Protein AF-A0A8S3H8F1-F1 (afdb_monomer_lite)

InterPro domains:
  IPR013126 Heat shock protein 70 family [PF00012] (2-113)
  IPR013126 Heat shock protein 70 family [PTHR19375] (1-113)
  IPR018181 Heat shock protein 70, conserved site [PS01036] (82-96)
  IPR043129 ATPase, nucleotide binding domain [SSF53067] (2-113)

Sequence (113 aa):
MSQNARAIRRLHTACERAKRTLSALSQTTIEIDSLYEGLDFYATITRARFEELCADLFRSTLEPVEQALRDAKMDKSNINEIVLVGGSTRIPKVKKLLQDFFHGKELNNSVNP

Structure (mmCIF, N/CA/C/O backbone):
data_AF-A0A8S3H8F1-F1
#
_entry.id   AF-A0A8S3H8F1-F1
#
loop_
_atom_site.group_PDB
_atom_site.id
_atom_site.type_symbol
_atom_site.label_atom_id
_atom_site.label_alt_id
_atom_site.label_comp_id
_atom_site.label_asym_id
_atom_site.label_entity_id
_atom_site.label_seq_id
_atom_site.pdbx_PDB_ins_code
_atom_site.Cartn_x
_atom_site.Cartn_y
_atom_site.Cartn_z
_atom_site.occupancy
_atom_site.B_iso_or_equiv
_atom_site.auth_seq_id
_atom_site.auth_comp_id
_atom_site.auth_asym_id
_atom_site.auth_atom_id
_atom_site.pdbx_PDB_model_num
ATOM 1 N N . MET A 1 1 ? -0.882 9.005 -23.224 1.00 45.47 1 MET A N 1
ATOM 2 C CA . MET A 1 1 ? 0.169 8.146 -22.627 1.00 45.47 1 MET A CA 1
ATOM 3 C C . MET A 1 1 ? -0.114 6.671 -22.954 1.00 45.47 1 MET A C 1
ATOM 5 O O . MET A 1 1 ? -0.510 5.927 -22.071 1.00 45.47 1 MET A O 1
ATOM 9 N N . SER A 1 2 ? 0.003 6.245 -24.222 1.00 57.12 2 SER A N 1
ATOM 10 C CA . SER A 1 2 ? -0.566 4.958 -24.684 1.00 57.12 2 SER A CA 1
ATOM 11 C C . SER A 1 2 ? 0.258 4.204 -25.740 1.00 57.12 2 SER A C 1
ATOM 13 O O . SER A 1 2 ? -0.329 3.528 -26.579 1.00 57.12 2 SER A O 1
ATOM 15 N N . GLN A 1 3 ? 1.586 4.327 -25.782 1.00 67.75 3 GLN A N 1
ATOM 16 C CA . GLN A 1 3 ? 2.309 3.861 -26.979 1.00 67.75 3 GLN A CA 1
ATOM 17 C C . GLN A 1 3 ? 2.920 2.451 -26.894 1.00 67.75 3 GLN A C 1
ATOM 19 O O . GLN A 1 3 ? 3.258 1.894 -27.930 1.00 67.75 3 GLN A O 1
ATOM 24 N N . ASN A 1 4 ? 2.983 1.796 -25.724 1.00 87.38 4 ASN A N 1
ATOM 25 C CA . ASN A 1 4 ? 3.440 0.398 -25.659 1.00 87.38 4 ASN A CA 1
ATOM 26 C C . ASN A 1 4 ? 2.837 -0.388 -24.481 1.00 87.38 4 ASN A C 1
ATOM 28 O O . ASN A 1 4 ? 3.318 -0.330 -23.348 1.00 87.38 4 ASN A O 1
ATOM 32 N N . ALA A 1 5 ? 1.791 -1.171 -24.763 1.00 91.62 5 ALA A N 1
ATOM 33 C CA . ALA A 1 5 ? 1.094 -1.987 -23.764 1.00 91.62 5 ALA A CA 1
ATOM 34 C C . ALA A 1 5 ? 2.004 -3.041 -23.103 1.00 91.62 5 ALA A C 1
ATOM 36 O O . ALA A 1 5 ? 1.848 -3.347 -21.918 1.00 91.62 5 ALA A O 1
ATOM 37 N N . ARG A 1 6 ? 2.988 -3.575 -23.841 1.00 91.19 6 ARG A N 1
ATOM 38 C CA . ARG A 1 6 ? 3.950 -4.550 -23.308 1.00 91.19 6 ARG A CA 1
ATOM 39 C C . ARG A 1 6 ? 4.873 -3.899 -22.281 1.00 91.19 6 ARG A C 1
ATOM 41 O O . ARG A 1 6 ? 5.062 -4.475 -21.211 1.00 91.19 6 ARG A O 1
ATOM 48 N N . ALA A 1 7 ? 5.405 -2.715 -22.582 1.00 93.62 7 ALA A N 1
ATOM 49 C CA . ALA A 1 7 ? 6.250 -1.956 -21.660 1.00 93.62 7 ALA A CA 1
ATOM 50 C C . ALA A 1 7 ? 5.494 -1.636 -20.360 1.00 93.62 7 ALA A C 1
ATOM 52 O O . ALA A 1 7 ? 5.965 -1.957 -19.270 1.00 93.62 7 ALA A O 1
ATOM 53 N N . ILE A 1 8 ? 4.263 -1.127 -20.477 1.00 94.38 8 ILE A N 1
ATOM 54 C CA . ILE A 1 8 ? 3.398 -0.812 -19.330 1.00 94.38 8 ILE A CA 1
ATOM 55 C C . ILE A 1 8 ? 3.142 -2.055 -18.463 1.00 94.38 8 ILE A C 1
ATOM 57 O O . ILE A 1 8 ? 3.318 -2.006 -17.247 1.00 94.38 8 ILE A O 1
ATOM 61 N N . ARG A 1 9 ? 2.799 -3.204 -19.063 1.00 94.56 9 ARG A N 1
ATOM 62 C CA . ARG A 1 9 ? 2.571 -4.455 -18.315 1.00 94.56 9 ARG A CA 1
ATOM 63 C C . ARG A 1 9 ? 3.814 -4.921 -17.551 1.00 94.56 9 ARG A C 1
ATOM 65 O O . ARG A 1 9 ? 3.698 -5.378 -16.410 1.00 94.56 9 ARG A O 1
ATOM 72 N N . ARG A 1 10 ? 4.996 -4.832 -18.171 1.00 95.50 10 ARG A N 1
ATOM 73 C CA . ARG A 1 10 ? 6.267 -5.197 -17.522 1.00 95.50 10 ARG A CA 1
ATOM 74 C C . ARG A 1 10 ? 6.552 -4.280 -16.338 1.00 95.50 10 ARG A C 1
ATOM 76 O O . ARG A 1 10 ? 6.845 -4.784 -15.256 1.00 95.50 10 ARG A O 1
ATOM 83 N N . LEU A 1 11 ? 6.367 -2.973 -16.521 1.00 95.94 11 LEU A N 1
ATOM 84 C CA . LEU A 1 11 ? 6.512 -1.993 -15.451 1.00 95.94 11 LEU A CA 1
ATOM 85 C C . LEU A 1 11 ? 5.538 -2.261 -14.299 1.00 95.94 11 LEU A C 1
ATOM 87 O O . LEU A 1 11 ? 5.972 -2.336 -13.156 1.00 95.94 11 LEU A O 1
ATOM 91 N N . HIS A 1 12 ? 4.254 -2.511 -14.575 1.00 95.56 12 HIS A N 1
ATOM 92 C CA . HIS A 1 12 ? 3.279 -2.863 -13.534 1.00 95.56 12 HIS A CA 1
ATOM 93 C C . HIS A 1 12 ? 3.685 -4.102 -12.739 1.00 95.56 12 HIS A C 1
ATOM 95 O O . HIS A 1 12 ? 3.600 -4.094 -11.513 1.00 95.56 12 HIS A O 1
ATOM 101 N N . THR A 1 13 ? 4.164 -5.146 -13.418 1.00 96.50 13 THR A N 1
ATOM 102 C CA . THR A 1 13 ? 4.615 -6.379 -12.754 1.00 96.50 13 THR A CA 1
ATOM 103 C C . THR A 1 13 ? 5.798 -6.102 -11.823 1.00 96.50 13 THR A C 1
ATOM 105 O O . THR A 1 13 ? 5.843 -6.605 -10.699 1.00 96.50 13 THR A O 1
ATOM 108 N N . ALA A 1 14 ? 6.750 -5.279 -12.267 1.00 97.06 14 ALA A N 1
ATOM 109 C CA . ALA A 1 14 ? 7.905 -4.903 -11.461 1.00 97.06 14 ALA A CA 1
ATOM 110 C C . ALA A 1 14 ? 7.508 -4.005 -10.274 1.00 97.06 14 ALA A C 1
ATOM 112 O O . ALA A 1 14 ? 7.928 -4.259 -9.145 1.00 97.06 14 ALA A O 1
ATOM 113 N N . CYS A 1 15 ? 6.618 -3.032 -10.491 1.00 96.81 15 CYS A N 1
ATOM 114 C CA . CYS A 1 15 ? 6.051 -2.190 -9.438 1.00 96.81 15 CYS A CA 1
ATOM 115 C C . CYS A 1 15 ? 5.263 -3.003 -8.402 1.00 96.81 15 CYS A C 1
ATOM 117 O O . CYS A 1 15 ? 5.344 -2.718 -7.209 1.00 96.81 15 CYS A O 1
ATOM 119 N N . GLU A 1 16 ? 4.524 -4.038 -8.812 1.00 96.44 16 GLU A N 1
ATOM 120 C CA . GLU A 1 16 ? 3.815 -4.908 -7.872 1.00 96.44 16 GLU A CA 1
ATOM 121 C C . GLU A 1 16 ? 4.791 -5.668 -6.966 1.00 96.44 16 GLU A C 1
ATOM 123 O O . GLU A 1 16 ? 4.583 -5.733 -5.750 1.00 96.44 16 GLU A O 1
ATOM 128 N N . ARG A 1 17 ? 5.878 -6.203 -7.534 1.00 96.12 17 ARG A N 1
ATOM 129 C CA . ARG A 1 17 ? 6.951 -6.841 -6.757 1.00 96.12 17 ARG A CA 1
ATOM 130 C C . ARG A 1 17 ? 7.590 -5.844 -5.796 1.00 96.12 17 ARG A C 1
ATOM 132 O O . ARG A 1 17 ? 7.680 -6.138 -4.607 1.00 96.12 17 ARG A O 1
ATOM 139 N N . ALA A 1 18 ? 7.931 -4.649 -6.278 1.00 97.25 18 ALA A N 1
ATOM 140 C CA . ALA A 1 18 ? 8.484 -3.581 -5.453 1.00 97.25 18 ALA A CA 1
ATOM 141 C C . ALA A 1 18 ? 7.552 -3.216 -4.287 1.00 97.25 18 ALA A C 1
ATOM 143 O O . ALA A 1 18 ? 7.996 -3.172 -3.145 1.00 97.25 18 ALA A O 1
ATOM 144 N N . LYS A 1 19 ? 6.245 -3.058 -4.531 1.00 96.38 19 LYS A N 1
ATOM 145 C CA . LYS A 1 19 ? 5.234 -2.803 -3.489 1.00 96.38 19 LYS A CA 1
ATOM 146 C C . LYS A 1 19 ? 5.231 -3.888 -2.406 1.00 96.38 19 LYS A C 1
ATOM 148 O O . LYS A 1 19 ? 5.183 -3.578 -1.213 1.00 96.38 19 LYS A O 1
ATOM 153 N N . ARG A 1 20 ? 5.274 -5.165 -2.806 1.00 96.06 20 ARG A N 1
ATOM 154 C CA . ARG A 1 20 ? 5.343 -6.296 -1.863 1.00 96.06 20 ARG A CA 1
ATOM 155 C C . ARG A 1 20 ? 6.623 -6.216 -1.026 1.00 96.06 20 ARG A C 1
ATOM 157 O O . ARG A 1 20 ? 6.541 -6.297 0.196 1.00 96.06 20 ARG A O 1
ATOM 164 N N . THR A 1 21 ? 7.769 -5.951 -1.653 1.00 96.69 21 THR A N 1
ATOM 165 C CA . THR A 1 21 ? 9.051 -5.758 -0.958 1.00 96.69 21 THR A CA 1
ATOM 166 C C . THR A 1 21 ? 9.003 -4.583 0.016 1.00 96.69 21 THR A C 1
ATOM 168 O O . THR A 1 21 ? 9.424 -4.728 1.160 1.00 96.69 21 THR A O 1
ATOM 171 N N . LEU A 1 22 ? 8.425 -3.446 -0.381 1.00 97.12 22 LEU A N 1
ATOM 172 C CA . LEU A 1 22 ? 8.292 -2.253 0.461 1.00 97.12 22 LEU A CA 1
ATOM 173 C C . LEU A 1 22 ? 7.386 -2.464 1.680 1.00 97.12 22 LEU A C 1
ATOM 175 O O . LEU A 1 22 ? 7.489 -1.716 2.651 1.00 97.12 22 LEU A O 1
ATOM 179 N N . SER A 1 23 ? 6.534 -3.494 1.673 1.00 94.44 23 SER A N 1
ATOM 180 C CA . SER A 1 23 ? 5.760 -3.870 2.863 1.00 94.44 23 SER A CA 1
ATOM 181 C C . SER A 1 23 ? 6.654 -4.450 3.971 1.00 94.44 23 SER A C 1
ATOM 183 O O . SER A 1 23 ? 6.306 -4.344 5.142 1.00 94.44 23 SER A O 1
ATOM 185 N N . ALA A 1 24 ? 7.827 -4.996 3.620 1.00 94.06 24 ALA A N 1
ATOM 186 C CA . ALA A 1 24 ? 8.821 -5.521 4.561 1.00 94.06 24 ALA A CA 1
ATOM 187 C C . ALA A 1 24 ? 10.040 -4.593 4.721 1.00 94.06 24 ALA A C 1
ATOM 189 O O . ALA A 1 24 ? 10.461 -4.309 5.840 1.00 94.06 24 ALA A O 1
ATOM 190 N N . LEU A 1 25 ? 10.563 -4.041 3.622 1.00 96.50 25 LEU A N 1
ATOM 191 C CA . LEU A 1 25 ? 11.785 -3.226 3.578 1.00 96.50 25 LEU A CA 1
ATOM 192 C C . LEU A 1 25 ? 11.490 -1.733 3.382 1.00 96.50 25 LEU A C 1
ATOM 194 O O . LEU A 1 25 ? 10.420 -1.354 2.910 1.00 96.50 25 LEU A O 1
ATOM 198 N N . SER A 1 26 ? 12.431 -0.869 3.760 1.00 96.56 26 SER A N 1
ATOM 199 C CA . SER A 1 26 ? 12.297 0.591 3.638 1.00 96.56 26 SER A CA 1
ATOM 200 C C . SER A 1 26 ? 12.587 1.124 2.231 1.00 96.56 26 SER A C 1
ATOM 202 O O . SER A 1 26 ? 12.201 2.250 1.919 1.00 96.56 26 SER A O 1
ATOM 204 N N . GLN A 1 27 ? 13.244 0.336 1.380 1.00 97.44 27 GLN A N 1
ATOM 205 C CA . GLN A 1 27 ? 13.595 0.690 0.006 1.00 97.44 27 GLN A CA 1
ATOM 206 C C . GLN A 1 27 ? 13.725 -0.555 -0.872 1.00 97.44 27 GLN A C 1
ATOM 208 O O . GLN A 1 27 ? 13.937 -1.661 -0.370 1.00 97.44 27 GLN A O 1
ATOM 213 N N . THR A 1 28 ? 13.605 -0.374 -2.183 1.00 98.00 28 THR A N 1
ATOM 214 C CA . THR A 1 28 ? 13.854 -1.413 -3.185 1.00 98.00 28 THR A CA 1
ATOM 215 C C . THR A 1 28 ? 14.195 -0.777 -4.531 1.00 98.00 28 THR A C 1
ATOM 217 O O . THR A 1 28 ? 13.901 0.398 -4.764 1.00 98.00 28 THR A O 1
ATOM 220 N N . THR A 1 29 ? 14.796 -1.562 -5.414 1.00 97.62 29 THR A N 1
ATOM 221 C CA . THR A 1 29 ? 15.177 -1.145 -6.761 1.00 97.62 29 THR A CA 1
ATOM 222 C C . THR A 1 29 ? 14.324 -1.886 -7.781 1.00 97.62 29 THR A C 1
ATOM 224 O O . THR A 1 29 ? 14.099 -3.090 -7.665 1.00 97.62 29 THR A O 1
ATOM 227 N N . ILE A 1 30 ? 13.829 -1.150 -8.768 1.00 97.19 30 ILE A N 1
ATOM 228 C CA . ILE A 1 30 ? 13.100 -1.650 -9.926 1.00 97.19 30 ILE A CA 1
ATOM 229 C C . ILE A 1 30 ? 14.070 -1.655 -11.099 1.00 97.19 30 ILE A C 1
ATOM 231 O O . ILE A 1 30 ? 14.546 -0.599 -11.507 1.00 97.19 30 ILE A O 1
ATOM 235 N N . GLU A 1 31 ? 14.317 -2.839 -11.641 1.00 95.75 31 GLU A N 1
ATOM 236 C CA . GLU A 1 31 ? 15.185 -3.061 -12.792 1.00 95.75 31 GLU A CA 1
ATOM 237 C C . GLU A 1 31 ? 14.419 -3.852 -13.857 1.00 95.75 31 GLU A C 1
ATOM 239 O O . GLU A 1 31 ? 13.759 -4.852 -13.548 1.00 95.75 31 GLU A O 1
ATOM 244 N N . ILE A 1 32 ? 14.422 -3.355 -15.095 1.00 95.62 32 ILE A N 1
ATOM 245 C CA . ILE A 1 32 ? 13.735 -3.976 -16.229 1.00 95.62 32 ILE A CA 1
ATOM 246 C C . ILE A 1 32 ? 14.555 -3.784 -17.507 1.00 95.62 32 ILE A C 1
ATOM 248 O O . ILE A 1 32 ? 14.562 -2.694 -18.080 1.00 95.62 32 ILE A O 1
ATOM 252 N N . ASP A 1 33 ? 15.138 -4.868 -18.011 1.00 94.25 33 ASP A N 1
ATOM 253 C CA . ASP A 1 33 ? 15.916 -4.850 -19.255 1.00 94.25 33 ASP A CA 1
ATOM 254 C C . ASP A 1 33 ? 15.044 -4.518 -20.471 1.00 94.25 33 ASP A C 1
ATOM 256 O O . ASP A 1 33 ? 13.947 -5.072 -20.633 1.00 94.25 33 ASP A O 1
ATOM 260 N N . SER A 1 34 ? 15.523 -3.661 -21.368 1.00 93.25 34 SER A N 1
ATOM 261 C CA . SER A 1 34 ? 14.876 -3.303 -22.634 1.00 93.25 34 SER A CA 1
ATOM 262 C C . SER A 1 34 ? 13.382 -3.001 -22.456 1.00 93.25 34 SER A C 1
ATOM 264 O O . SER A 1 34 ? 12.521 -3.610 -23.105 1.00 93.25 34 SER A O 1
ATOM 266 N N . LEU A 1 35 ? 13.040 -2.130 -21.503 1.00 93.06 35 LEU A N 1
ATOM 267 C CA . LEU A 1 35 ? 11.659 -1.776 -21.182 1.00 93.06 35 LEU A CA 1
ATOM 268 C C . LEU A 1 35 ? 10.955 -1.147 -22.392 1.00 93.06 35 LEU A C 1
ATOM 270 O O . LEU A 1 35 ? 9.818 -1.522 -22.693 1.00 93.06 35 LEU A O 1
ATOM 274 N N . TYR A 1 36 ? 11.625 -0.222 -23.082 1.00 92.12 36 TYR A N 1
ATOM 275 C CA . TYR A 1 36 ? 11.089 0.500 -24.236 1.00 92.12 36 TYR A CA 1
ATOM 276 C C . TYR A 1 36 ? 12.214 0.837 -25.226 1.00 92.12 36 TYR A C 1
ATOM 278 O O . TYR A 1 36 ? 13.253 1.328 -24.810 1.00 92.12 36 TYR A O 1
ATOM 286 N N . GLU A 1 37 ? 12.027 0.535 -26.518 1.00 90.56 37 GLU A N 1
ATOM 287 C CA . GLU A 1 37 ? 13.013 0.798 -27.593 1.00 90.56 37 GLU A CA 1
ATOM 288 C C . GLU A 1 37 ? 14.441 0.280 -27.307 1.00 90.56 37 GLU A C 1
ATOM 290 O O . GLU A 1 37 ? 15.431 0.863 -27.732 1.00 90.56 37 GLU A O 1
ATOM 295 N N . GLY A 1 38 ? 14.555 -0.841 -26.584 1.00 89.69 38 GLY A N 1
ATOM 296 C CA . GLY A 1 38 ? 15.850 -1.427 -26.213 1.00 89.69 38 GLY A CA 1
ATOM 297 C C . GLY A 1 38 ? 16.550 -0.735 -25.039 1.00 89.69 38 GLY A C 1
ATOM 298 O O 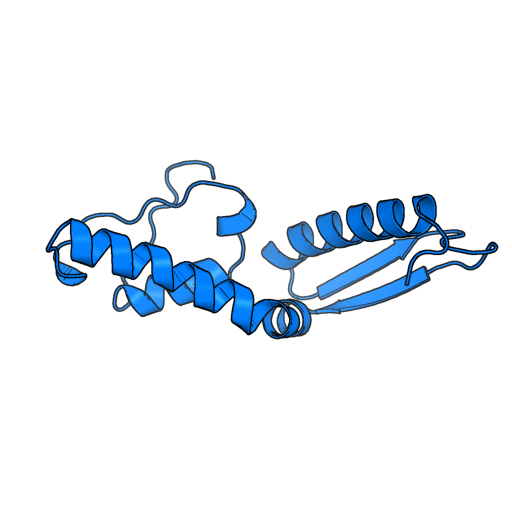. GLY A 1 38 ? 17.635 -1.159 -24.662 1.00 89.69 38 GLY A O 1
ATOM 299 N N . LEU A 1 39 ? 15.933 0.284 -24.434 1.00 92.50 39 LEU A N 1
ATOM 300 C CA . LEU A 1 39 ? 16.455 0.966 -23.253 1.00 92.50 39 LEU A CA 1
ATOM 301 C C . LEU A 1 39 ? 16.065 0.228 -21.974 1.00 92.50 39 LEU A C 1
ATOM 303 O O . LEU A 1 39 ? 14.887 -0.074 -21.749 1.00 92.50 39 LEU A O 1
ATOM 307 N N . ASP A 1 40 ? 17.053 -0.017 -21.123 1.00 95.00 40 ASP A N 1
ATOM 308 C CA . ASP A 1 40 ? 16.851 -0.565 -19.787 1.00 95.00 40 ASP A CA 1
ATOM 309 C C . ASP A 1 40 ? 16.238 0.489 -18.859 1.00 95.00 40 ASP A C 1
ATOM 311 O O . ASP A 1 40 ? 16.443 1.697 -19.010 1.00 95.00 40 ASP A O 1
ATOM 315 N N . PHE A 1 41 ? 15.465 0.029 -17.881 1.00 95.94 41 PHE A N 1
ATOM 316 C CA . PHE A 1 41 ? 14.895 0.878 -16.846 1.00 95.94 41 PHE A CA 1
ATOM 317 C C . PHE A 1 41 ? 15.460 0.500 -15.485 1.00 95.94 41 PHE A C 1
ATOM 319 O O . PHE A 1 41 ? 15.351 -0.650 -15.068 1.00 95.94 41 PHE A O 1
ATOM 326 N N . TYR A 1 42 ? 15.987 1.495 -14.777 1.00 96.50 42 TYR A N 1
ATOM 327 C CA . TYR A 1 42 ? 16.505 1.354 -13.425 1.00 96.50 42 TYR A CA 1
ATOM 328 C C . TYR A 1 42 ? 15.996 2.504 -12.554 1.00 96.50 42 TYR A C 1
ATOM 330 O O . TYR A 1 42 ? 16.193 3.675 -12.883 1.00 96.50 42 TYR A O 1
ATOM 338 N N . ALA A 1 43 ? 15.343 2.187 -11.438 1.00 96.38 43 ALA A N 1
ATOM 339 C CA . ALA A 1 43 ? 14.867 3.187 -10.489 1.00 96.38 43 ALA A CA 1
ATOM 340 C C . ALA A 1 43 ? 14.831 2.646 -9.059 1.00 96.38 43 ALA A C 1
ATOM 342 O O . ALA A 1 43 ? 14.312 1.563 -8.804 1.00 96.38 43 ALA A O 1
ATOM 343 N N . THR A 1 44 ? 15.295 3.443 -8.101 1.00 97.50 44 THR A N 1
ATOM 344 C CA . THR A 1 44 ? 15.152 3.140 -6.673 1.00 97.50 44 THR A CA 1
ATOM 345 C C . THR A 1 44 ? 13.921 3.841 -6.114 1.00 97.50 44 THR A C 1
ATOM 347 O O . THR A 1 44 ? 13.714 5.031 -6.352 1.00 97.50 44 THR A O 1
ATOM 350 N N . ILE A 1 45 ? 13.113 3.123 -5.335 1.00 97.81 45 ILE A N 1
ATOM 351 C CA . ILE A 1 45 ? 11.943 3.672 -4.646 1.00 97.81 45 ILE A CA 1
ATOM 352 C C . ILE A 1 45 ? 11.989 3.336 -3.155 1.00 97.81 45 ILE A C 1
ATOM 354 O O . ILE A 1 45 ? 12.297 2.216 -2.745 1.00 97.81 45 ILE A O 1
ATOM 358 N N . THR A 1 46 ? 11.668 4.328 -2.329 1.00 98.19 46 THR A N 1
ATOM 359 C CA . THR A 1 46 ? 11.571 4.175 -0.876 1.00 98.19 46 THR A CA 1
ATOM 360 C C . THR A 1 46 ? 10.124 3.954 -0.449 1.00 98.19 46 THR A C 1
ATOM 362 O O . THR A 1 46 ? 9.183 4.383 -1.122 1.00 98.19 46 THR A O 1
ATOM 365 N N . ARG A 1 47 ? 9.931 3.326 0.714 1.00 97.50 47 ARG A N 1
ATOM 366 C CA . ARG A 1 47 ? 8.611 3.161 1.335 1.00 97.50 47 ARG A CA 1
ATOM 367 C C . ARG A 1 47 ? 7.951 4.516 1.562 1.00 97.50 47 ARG A C 1
ATOM 369 O O . ARG A 1 47 ? 6.782 4.663 1.246 1.00 97.50 47 ARG A O 1
ATOM 376 N N . ALA A 1 48 ? 8.708 5.506 2.038 1.00 97.06 48 ALA A N 1
ATOM 377 C CA . ALA A 1 48 ? 8.201 6.859 2.251 1.00 97.06 48 ALA A CA 1
ATOM 378 C C . ALA A 1 48 ? 7.643 7.467 0.955 1.00 97.06 48 ALA A C 1
ATOM 380 O O . ALA A 1 48 ? 6.535 7.995 0.959 1.00 97.06 48 ALA A O 1
ATOM 381 N N . ARG A 1 49 ? 8.360 7.320 -0.170 1.00 97.44 49 ARG A N 1
ATOM 382 C CA . ARG A 1 49 ? 7.883 7.813 -1.466 1.00 97.44 49 ARG A CA 1
ATOM 383 C C . ARG A 1 49 ? 6.648 7.059 -1.953 1.00 97.44 49 ARG A C 1
ATOM 385 O O . ARG A 1 49 ? 5.727 7.678 -2.468 1.00 97.44 49 ARG A O 1
ATOM 392 N N . PHE A 1 50 ? 6.605 5.739 -1.782 1.00 97.31 50 PHE A N 1
ATOM 393 C CA . PHE A 1 50 ? 5.408 4.948 -2.084 1.00 97.31 50 PHE A CA 1
ATOM 394 C C . PHE A 1 50 ? 4.200 5.394 -1.246 1.00 97.31 50 PHE A C 1
ATOM 396 O O . PHE A 1 50 ? 3.110 5.570 -1.781 1.00 97.31 50 PHE A O 1
ATOM 403 N N . GLU A 1 51 ? 4.397 5.615 0.054 1.00 96.38 51 GLU A N 1
ATOM 404 C CA . GLU A 1 51 ? 3.336 6.068 0.953 1.00 96.38 51 GLU A CA 1
ATOM 405 C C . GLU A 1 51 ? 2.839 7.474 0.624 1.00 96.38 51 GLU A C 1
ATOM 407 O O . GLU A 1 51 ? 1.645 7.732 0.744 1.00 96.38 51 GLU A O 1
ATOM 412 N N . GLU A 1 52 ? 3.727 8.362 0.184 1.00 96.69 52 GLU A N 1
ATOM 413 C CA . GLU A 1 52 ? 3.377 9.697 -0.299 1.00 96.69 52 GLU A CA 1
ATOM 414 C C . GLU A 1 52 ? 2.544 9.632 -1.587 1.00 96.69 52 GLU A C 1
ATOM 416 O O . GLU A 1 52 ? 1.492 10.262 -1.668 1.00 96.69 52 GLU A O 1
ATOM 421 N N . LEU A 1 53 ? 2.970 8.823 -2.566 1.00 96.88 53 LEU A N 1
ATOM 422 C CA . LEU A 1 53 ? 2.281 8.653 -3.854 1.00 96.88 53 LEU A CA 1
ATOM 423 C C . LEU A 1 53 ? 0.872 8.058 -3.723 1.00 96.88 53 LEU A C 1
ATOM 425 O O . LEU A 1 53 ? 0.066 8.216 -4.634 1.00 96.88 53 LEU A O 1
ATOM 429 N N . CYS A 1 54 ? 0.594 7.343 -2.634 1.00 96.44 54 CYS A N 1
ATOM 430 C CA . CYS A 1 54 ? -0.696 6.701 -2.374 1.00 96.44 54 CYS A CA 1
ATOM 431 C C . CYS A 1 54 ? -1.407 7.277 -1.140 1.00 96.44 54 CYS A C 1
ATOM 433 O O . CYS A 1 54 ? -2.310 6.637 -0.600 1.00 96.44 54 CYS A O 1
ATOM 435 N N . ALA A 1 55 ? -0.988 8.445 -0.643 1.00 95.31 55 ALA A N 1
ATOM 436 C CA . ALA A 1 55 ? -1.469 8.982 0.628 1.00 95.31 55 ALA A CA 1
ATOM 437 C C . ALA A 1 55 ? -2.984 9.245 0.632 1.00 95.31 55 ALA A C 1
ATOM 439 O O . ALA A 1 55 ? -3.653 8.978 1.632 1.00 95.31 55 ALA A O 1
ATOM 440 N N . ASP A 1 56 ? -3.517 9.752 -0.475 1.00 95.81 56 ASP A N 1
ATOM 441 C CA . ASP A 1 56 ? -4.943 9.969 -0.718 1.00 95.81 56 ASP A CA 1
ATOM 442 C C . ASP A 1 56 ? -5.709 8.641 -0.773 1.00 95.81 56 ASP A C 1
ATOM 444 O O . ASP A 1 56 ? -6.687 8.468 -0.044 1.00 95.81 56 ASP A O 1
ATOM 448 N N . LEU A 1 57 ? -5.205 7.667 -1.538 1.00 95.56 57 LEU A N 1
ATOM 449 C CA . LEU A 1 57 ? -5.809 6.339 -1.668 1.00 95.56 57 LEU A CA 1
ATOM 450 C C . LEU A 1 57 ? -5.833 5.579 -0.343 1.00 95.56 57 LEU A C 1
ATOM 452 O O . LEU A 1 57 ? -6.776 4.849 -0.065 1.00 95.56 57 LEU A O 1
ATOM 456 N N . PHE A 1 58 ? -4.806 5.726 0.495 1.00 95.25 58 PHE A N 1
ATOM 457 C CA . PHE A 1 58 ? -4.802 5.098 1.814 1.00 95.25 58 PHE A CA 1
ATOM 458 C C . PHE A 1 58 ? -5.793 5.759 2.766 1.00 95.25 58 PHE A C 1
ATOM 460 O O . PHE A 1 58 ? -6.437 5.056 3.541 1.00 95.25 58 PHE A O 1
ATOM 467 N N . ARG A 1 59 ? -5.952 7.084 2.709 1.00 93.94 59 ARG A N 1
ATOM 468 C CA . ARG A 1 59 ? -6.937 7.795 3.538 1.00 93.94 59 ARG A CA 1
ATOM 469 C C . ARG A 1 59 ? -8.371 7.467 3.138 1.00 93.94 59 ARG A C 1
ATOM 471 O O . ARG A 1 59 ? -9.182 7.246 4.031 1.00 93.94 59 ARG A O 1
ATOM 478 N N . SER A 1 60 ? -8.663 7.356 1.841 1.00 94.94 60 SER A N 1
ATOM 479 C CA . SER A 1 60 ? -10.013 7.019 1.371 1.00 94.94 60 SER A CA 1
ATOM 480 C C . SER A 1 60 ? -10.469 5.630 1.830 1.00 94.94 60 SER A C 1
ATO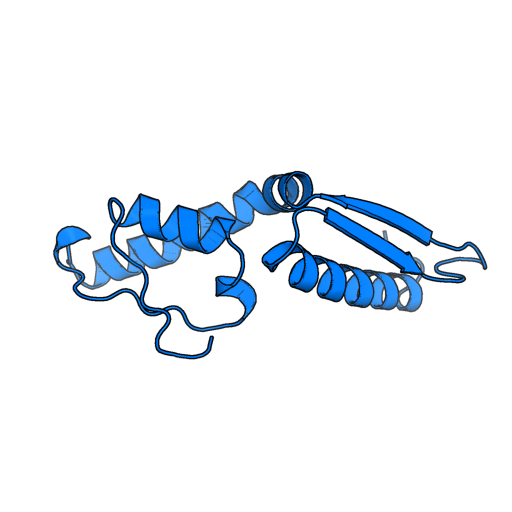M 482 O O . SER A 1 60 ? -11.666 5.388 1.945 1.00 94.94 60 SER A O 1
ATOM 484 N N . THR A 1 61 ? -9.547 4.727 2.205 1.00 93.75 61 THR A N 1
ATOM 485 C CA . THR A 1 61 ? -9.922 3.428 2.800 1.00 93.75 61 THR A CA 1
ATOM 486 C C . THR A 1 61 ? -10.646 3.537 4.144 1.00 93.75 61 THR A C 1
ATOM 488 O O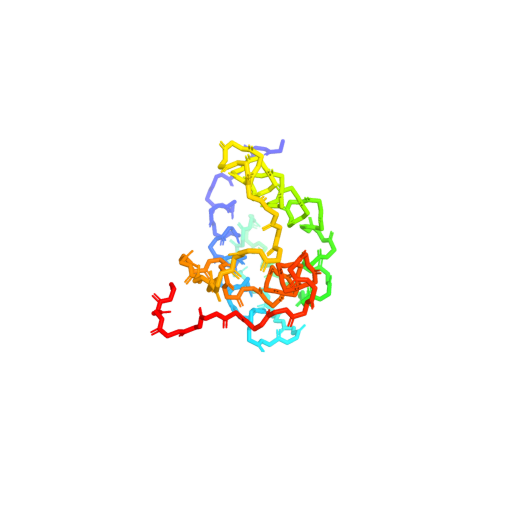 . THR A 1 61 ? -11.305 2.578 4.542 1.00 93.75 61 THR A O 1
ATOM 491 N N . LEU A 1 62 ? -10.564 4.678 4.839 1.00 95.00 62 LEU A N 1
ATOM 492 C CA . LEU A 1 62 ? -11.286 4.901 6.094 1.00 95.00 62 LEU A CA 1
ATOM 493 C C . LEU A 1 62 ? -12.753 5.293 5.869 1.00 95.00 62 LEU A C 1
ATOM 495 O O . LEU A 1 62 ? -13.579 5.045 6.746 1.00 95.00 62 LEU A O 1
ATOM 499 N N . GLU A 1 63 ? -13.109 5.839 4.703 1.00 95.56 63 GLU A N 1
ATOM 500 C CA . GLU A 1 63 ? -14.483 6.281 4.424 1.00 95.56 63 GLU A CA 1
ATOM 501 C C . GLU A 1 63 ? -15.489 5.113 4.466 1.00 95.56 63 GLU A C 1
ATOM 503 O O . GLU A 1 63 ? -16.511 5.242 5.149 1.00 95.56 63 GLU A O 1
ATOM 508 N N . PRO A 1 64 ? -15.218 3.937 3.852 1.00 95.62 64 PRO A N 1
ATOM 509 C CA . PRO A 1 64 ? -16.091 2.772 3.995 1.00 95.62 64 PRO A CA 1
ATOM 510 C C . PRO A 1 64 ? -16.169 2.242 5.431 1.00 95.62 64 PRO A C 1
ATOM 512 O O . PRO A 1 64 ? -17.213 1.735 5.831 1.00 95.62 64 PRO A O 1
ATOM 515 N N . VAL A 1 65 ? -15.091 2.361 6.216 1.00 95.00 65 VAL A N 1
ATOM 516 C CA . VAL A 1 65 ? -15.072 1.924 7.624 1.00 95.00 65 VAL A CA 1
ATOM 517 C C . VAL A 1 65 ? -15.996 2.806 8.459 1.00 95.00 65 VAL A C 1
ATOM 519 O O . VAL A 1 65 ? -16.814 2.299 9.226 1.00 95.00 65 VAL A O 1
ATOM 522 N N . GLU A 1 66 ? -15.915 4.124 8.283 1.00 95.06 66 GLU A N 1
ATOM 523 C CA . GLU A 1 66 ? -16.832 5.060 8.931 1.00 95.06 66 GLU A CA 1
ATOM 524 C C . GLU A 1 66 ? -18.281 4.835 8.506 1.00 95.06 66 GLU A C 1
ATOM 526 O O . GLU A 1 66 ? -19.178 4.867 9.348 1.00 95.06 66 GLU A O 1
ATOM 531 N N . GLN A 1 67 ? -18.518 4.597 7.214 1.00 96.94 67 GLN A N 1
ATOM 532 C CA . GLN A 1 67 ? -19.856 4.315 6.707 1.00 96.94 67 GLN A CA 1
ATOM 533 C C . GLN A 1 67 ? -20.433 3.043 7.339 1.00 96.94 67 GLN A C 1
ATOM 535 O O . GLN A 1 67 ? -21.550 3.079 7.847 1.00 96.94 67 GLN A O 1
ATOM 540 N N . ALA A 1 68 ? -19.651 1.964 7.409 1.00 96.75 68 ALA A N 1
ATOM 541 C CA . ALA A 1 68 ? -20.077 0.717 8.036 1.00 96.75 68 ALA A CA 1
ATOM 542 C C . ALA A 1 68 ? -20.435 0.897 9.523 1.00 96.75 68 ALA A C 1
ATOM 544 O O . ALA A 1 68 ? -21.432 0.347 9.987 1.00 96.75 68 ALA A O 1
ATOM 545 N N . LEU A 1 69 ? -19.667 1.703 10.266 1.00 96.00 69 LEU A N 1
ATOM 546 C CA . LEU A 1 69 ? -19.980 2.035 11.661 1.00 96.00 69 LEU A CA 1
ATOM 547 C C . LEU A 1 69 ? -21.285 2.829 11.790 1.00 96.00 69 LEU A C 1
ATOM 549 O O . LEU A 1 69 ? -22.098 2.530 12.668 1.00 96.00 69 LEU A O 1
ATOM 553 N N . ARG A 1 70 ? -21.506 3.813 10.907 1.00 96.56 70 ARG A N 1
ATOM 554 C CA . ARG A 1 70 ? -22.750 4.599 10.872 1.00 96.56 70 ARG A CA 1
ATOM 555 C C . ARG A 1 70 ? -23.961 3.719 10.590 1.00 96.56 70 ARG A C 1
ATOM 557 O O . ARG A 1 70 ? -24.958 3.825 11.302 1.00 96.56 70 ARG A O 1
ATOM 564 N N . ASP A 1 71 ? -23.855 2.835 9.606 1.00 97.56 71 ASP A N 1
ATOM 565 C CA . ASP A 1 71 ? -24.936 1.925 9.221 1.00 97.56 71 ASP A CA 1
ATOM 566 C C . ASP A 1 71 ? -25.251 0.925 10.341 1.00 97.56 71 ASP A C 1
ATOM 568 O O . ASP A 1 71 ? -26.418 0.648 10.623 1.00 97.56 71 ASP A O 1
ATOM 572 N N . ALA A 1 72 ? -24.220 0.456 11.050 1.00 97.06 72 ALA A N 1
ATOM 573 C CA . ALA A 1 72 ? -24.362 -0.390 12.233 1.00 97.06 72 ALA A CA 1
ATOM 574 C C . ALA A 1 72 ? -24.819 0.374 13.491 1.00 97.06 72 ALA A C 1
ATOM 576 O O . ALA A 1 72 ? -25.158 -0.257 14.492 1.00 97.06 72 ALA A O 1
ATOM 577 N N . LYS A 1 73 ? -24.833 1.716 13.463 1.00 96.19 73 LYS A N 1
ATOM 578 C CA . LYS A 1 73 ? -25.071 2.594 14.624 1.00 96.19 73 LYS A CA 1
ATOM 579 C C . LYS A 1 73 ? -24.152 2.266 15.808 1.00 96.19 73 LYS A C 1
ATOM 581 O O . LYS A 1 73 ? -24.579 2.307 16.961 1.00 96.19 73 LYS A O 1
ATOM 586 N N . MET A 1 74 ? -22.898 1.926 15.517 1.00 95.00 74 MET A N 1
ATOM 587 C CA . MET A 1 74 ? -21.897 1.562 16.518 1.00 95.00 74 MET A CA 1
ATOM 588 C C . MET A 1 74 ? -20.843 2.653 16.652 1.00 95.00 74 MET A C 1
ATOM 590 O O . MET A 1 74 ? -20.360 3.192 15.656 1.00 95.00 74 MET A O 1
ATOM 594 N N . ASP A 1 75 ? -20.443 2.939 17.889 1.00 93.56 75 ASP A N 1
ATOM 595 C CA . ASP A 1 75 ? -19.258 3.749 18.129 1.00 93.56 75 ASP A CA 1
ATOM 596 C C . ASP A 1 75 ? -17.985 2.915 17.917 1.00 93.56 75 ASP A C 1
ATOM 598 O O . ASP A 1 75 ? -17.965 1.697 18.124 1.00 93.56 75 ASP A O 1
ATOM 602 N N . LYS A 1 76 ? -16.886 3.582 17.551 1.00 91.38 76 LYS A N 1
ATOM 603 C CA . LYS A 1 76 ? -15.571 2.949 17.367 1.00 91.38 76 LYS A CA 1
ATOM 604 C C . LYS A 1 76 ? -15.120 2.173 18.607 1.00 91.38 76 LYS A C 1
ATOM 606 O O . LYS A 1 76 ? -14.490 1.126 18.473 1.00 91.38 76 LYS A O 1
ATOM 611 N N . SER A 1 77 ? -15.452 2.664 19.802 1.00 91.50 77 SER A N 1
ATOM 612 C CA . SER A 1 77 ? -15.122 2.023 21.081 1.00 91.50 77 SER A CA 1
ATOM 613 C C . SER A 1 77 ? -15.852 0.699 21.311 1.00 91.50 77 SER A C 1
ATOM 615 O O . SER A 1 77 ? -15.382 -0.128 22.092 1.00 91.50 77 SER A O 1
ATOM 617 N N . ASN A 1 78 ? -16.974 0.463 20.624 1.00 93.12 78 ASN A N 1
ATOM 618 C CA . ASN A 1 78 ? -17.745 -0.772 20.753 1.00 93.12 78 ASN A CA 1
ATOM 619 C C . ASN A 1 78 ? -17.211 -1.908 19.875 1.00 93.12 78 ASN A C 1
ATOM 621 O O . ASN A 1 78 ? -17.671 -3.039 20.000 1.00 93.12 78 ASN A O 1
ATOM 625 N N . ILE A 1 79 ? -16.241 -1.643 18.998 1.00 94.19 79 ILE A N 1
ATOM 626 C CA . ILE A 1 79 ? -15.609 -2.689 18.194 1.00 94.19 79 ILE A CA 1
ATOM 627 C C . ILE A 1 79 ? -14.676 -3.501 19.079 1.00 94.19 79 ILE A C 1
ATOM 629 O O . ILE A 1 79 ? -13.723 -2.955 19.628 1.00 94.19 79 ILE A O 1
ATOM 633 N N . ASN A 1 80 ? -14.917 -4.807 19.209 1.00 92.12 80 ASN A N 1
ATOM 634 C CA . ASN A 1 80 ? -14.096 -5.699 20.034 1.00 92.12 80 ASN A CA 1
ATOM 635 C C . ASN A 1 80 ? -12.816 -6.159 19.337 1.00 92.12 80 ASN A C 1
ATOM 637 O O . ASN A 1 80 ? -11.775 -6.187 19.980 1.00 92.12 80 ASN A O 1
ATOM 641 N N . GLU A 1 81 ? -12.873 -6.453 18.043 1.00 92.69 81 GLU A N 1
ATOM 642 C CA . GLU A 1 81 ? -11.766 -7.027 17.278 1.00 92.69 81 GLU A CA 1
ATOM 643 C C . GLU A 1 81 ? -11.701 -6.393 15.890 1.00 92.69 81 GLU A C 1
ATOM 645 O O . GLU A 1 81 ? -12.732 -6.101 15.284 1.00 92.69 81 GLU A O 1
ATOM 650 N N . ILE A 1 82 ? -10.485 -6.201 15.377 1.00 93.31 82 ILE A N 1
ATOM 651 C CA . ILE A 1 82 ? -10.249 -5.679 14.027 1.00 93.31 82 ILE A CA 1
ATOM 652 C C . ILE A 1 82 ? -9.429 -6.714 13.269 1.00 93.31 82 ILE A C 1
ATOM 654 O O . ILE A 1 82 ? -8.221 -6.815 13.467 1.00 93.31 82 ILE A O 1
ATOM 658 N N . VAL A 1 83 ? -10.081 -7.493 12.409 1.00 93.38 83 VAL A N 1
ATOM 659 C CA . VAL A 1 83 ? -9.430 -8.552 11.626 1.00 93.38 83 VAL A CA 1
ATOM 660 C C . VAL A 1 83 ? -9.032 -8.014 10.256 1.00 93.38 83 VAL A C 1
ATOM 662 O O . VAL A 1 83 ? -9.858 -7.464 9.529 1.00 93.38 83 VAL A O 1
ATOM 665 N N . LEU A 1 84 ? -7.761 -8.183 9.892 1.00 92.00 84 LEU A N 1
ATOM 666 C CA . LEU A 1 84 ? -7.238 -7.767 8.591 1.00 92.00 84 LEU A CA 1
ATOM 667 C C . LEU A 1 84 ? -7.320 -8.914 7.580 1.00 92.00 84 LEU A C 1
ATOM 669 O O . LEU A 1 84 ? -6.735 -9.972 7.795 1.00 92.00 84 LEU A O 1
ATOM 673 N N . VAL A 1 85 ? -8.000 -8.683 6.455 1.00 91.94 85 VAL A N 1
ATOM 674 C CA . VAL A 1 85 ? -8.127 -9.654 5.356 1.00 91.94 85 VAL A CA 1
ATOM 675 C C . VAL A 1 85 ? -7.709 -9.007 4.038 1.00 91.94 85 VAL A C 1
ATOM 677 O O . VAL A 1 85 ? -8.068 -7.864 3.754 1.00 91.94 85 VAL A O 1
ATOM 680 N N . GLY A 1 86 ? -6.956 -9.741 3.220 1.00 90.19 86 GLY A N 1
ATOM 681 C CA . GLY A 1 86 ? -6.473 -9.303 1.917 1.00 90.19 86 GLY A CA 1
ATOM 682 C C . GLY A 1 86 ? -5.025 -8.819 1.962 1.00 90.19 86 GLY A C 1
ATOM 683 O O . GLY A 1 86 ? -4.623 -8.042 2.830 1.00 90.19 86 GLY A O 1
ATOM 684 N N . GLY A 1 87 ? -4.231 -9.210 0.963 1.00 91.12 87 GLY A N 1
ATOM 685 C CA . GLY A 1 87 ? -2.782 -8.978 0.950 1.00 91.12 87 GLY A CA 1
ATOM 686 C C . GLY A 1 87 ? -2.338 -7.510 1.047 1.00 91.12 87 GLY A C 1
ATOM 687 O O . GLY A 1 87 ? -1.260 -7.237 1.570 1.00 91.12 87 GLY A O 1
ATOM 688 N N . SER A 1 88 ? -3.155 -6.545 0.606 1.00 93.25 88 SER A N 1
ATOM 689 C CA . SER A 1 88 ? -2.836 -5.109 0.728 1.00 93.25 88 SER A CA 1
ATOM 690 C C . SER A 1 88 ? -2.873 -4.599 2.174 1.00 93.25 88 SER A C 1
ATOM 692 O O . SER A 1 88 ? -2.232 -3.595 2.476 1.00 93.25 88 SER A O 1
ATOM 694 N N . THR A 1 89 ? -3.531 -5.308 3.095 1.00 92.75 89 THR A N 1
ATOM 695 C CA . THR A 1 89 ? -3.507 -4.977 4.533 1.00 92.75 89 THR A CA 1
ATOM 696 C C . THR A 1 89 ? -2.133 -5.199 5.169 1.00 92.75 89 THR A C 1
ATOM 698 O O . THR A 1 89 ? -1.881 -4.742 6.281 1.00 92.75 89 THR A O 1
ATOM 701 N N . ARG A 1 90 ? -1.200 -5.856 4.464 1.00 91.94 90 ARG A N 1
ATOM 702 C CA . ARG A 1 90 ? 0.199 -6.012 4.892 1.00 91.94 90 ARG A CA 1
ATOM 703 C C . ARG A 1 90 ? 0.994 -4.707 4.816 1.00 91.94 90 ARG A C 1
ATOM 705 O O . ARG A 1 90 ? 2.065 -4.636 5.411 1.00 91.94 90 ARG A O 1
ATOM 712 N N . ILE A 1 91 ? 0.488 -3.689 4.117 1.00 95.06 91 ILE A N 1
ATOM 713 C CA . ILE A 1 91 ? 1.143 -2.383 3.998 1.00 95.06 91 ILE A CA 1
ATOM 714 C C . ILE A 1 91 ? 1.167 -1.699 5.381 1.00 95.06 91 ILE A C 1
ATOM 716 O O . ILE A 1 91 ? 0.098 -1.435 5.940 1.00 95.06 91 ILE A O 1
ATOM 720 N N . PRO A 1 92 ? 2.351 -1.347 5.928 1.00 94.19 92 PRO A N 1
ATOM 721 C CA . PRO A 1 92 ? 2.462 -0.755 7.264 1.00 94.19 92 PRO A CA 1
ATOM 722 C C . PRO A 1 92 ? 1.634 0.521 7.451 1.00 94.19 92 PRO A C 1
ATOM 724 O O . PRO A 1 92 ? 1.014 0.708 8.496 1.00 94.19 92 PRO A O 1
ATOM 727 N N . LYS A 1 93 ? 1.565 1.377 6.424 1.00 95.31 93 LYS A N 1
ATOM 728 C CA . LYS A 1 93 ? 0.778 2.614 6.465 1.00 95.31 93 LYS A CA 1
ATOM 729 C C . LYS A 1 93 ? -0.718 2.375 6.642 1.00 95.31 93 LYS A C 1
ATOM 731 O O . LYS A 1 93 ? -1.344 3.100 7.406 1.00 95.31 93 LYS A O 1
ATOM 736 N N . VAL A 1 94 ? -1.270 1.358 5.977 1.00 94.12 94 VAL A N 1
ATOM 737 C CA . VAL A 1 94 ? -2.692 0.992 6.084 1.00 94.12 94 VAL A CA 1
ATOM 738 C C . VAL A 1 94 ? -3.000 0.508 7.498 1.00 94.12 94 VAL A C 1
ATOM 740 O O . VAL A 1 94 ? -3.943 0.994 8.116 1.00 94.12 94 VAL A O 1
ATOM 743 N N . LYS A 1 95 ? -2.154 -0.374 8.050 1.00 93.19 95 LYS A N 1
ATOM 744 C CA . LYS A 1 95 ? -2.276 -0.825 9.446 1.00 93.19 95 LYS A CA 1
ATOM 745 C C . LYS A 1 95 ? -2.238 0.351 10.415 1.00 93.19 95 LYS A C 1
ATOM 747 O O . LYS A 1 95 ? -3.113 0.471 11.260 1.00 93.19 95 LYS A O 1
ATOM 752 N N . LYS A 1 96 ? -1.265 1.249 10.251 1.00 94.56 96 LYS A N 1
ATOM 753 C CA . LYS A 1 96 ? -1.130 2.422 11.115 1.00 94.56 96 LYS A CA 1
ATOM 754 C C . LYS A 1 96 ? -2.363 3.324 11.061 1.00 94.56 96 LYS A C 1
ATOM 756 O O . LYS A 1 96 ? -2.883 3.678 12.106 1.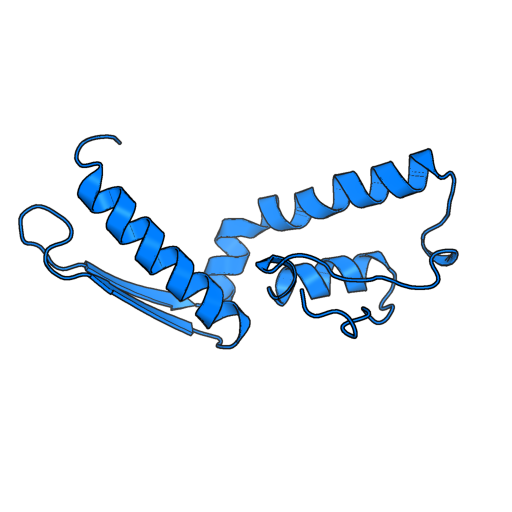00 94.56 96 LYS A O 1
ATOM 761 N N . LEU A 1 97 ? -2.860 3.649 9.866 1.00 95.19 97 LEU A N 1
ATOM 762 C CA . LEU A 1 97 ? -4.061 4.478 9.717 1.00 95.19 97 LEU A CA 1
ATOM 763 C C . LEU A 1 97 ? -5.279 3.854 10.402 1.00 95.19 97 LEU A C 1
ATOM 765 O O . LEU A 1 97 ? -6.029 4.563 11.064 1.00 95.19 97 LEU A O 1
ATOM 769 N N . LEU A 1 98 ? -5.458 2.538 10.271 1.00 94.25 98 LEU A N 1
ATOM 770 C CA . LEU A 1 98 ? -6.571 1.836 10.902 1.00 94.25 98 LEU A CA 1
ATOM 771 C C . LEU A 1 98 ? -6.421 1.780 12.429 1.00 94.25 98 LEU A C 1
ATOM 773 O O . LEU A 1 98 ? -7.385 2.016 13.151 1.00 94.25 98 LEU A O 1
ATOM 777 N N . GLN A 1 99 ? -5.213 1.515 12.925 1.00 94.50 99 GLN A N 1
ATOM 778 C CA . GLN A 1 99 ? -4.915 1.526 14.355 1.00 94.50 99 GLN A CA 1
ATOM 779 C C . GLN A 1 99 ? -5.146 2.918 14.960 1.00 94.50 99 GLN A C 1
ATOM 781 O O . GLN A 1 99 ? -5.827 3.033 15.976 1.00 94.50 99 GLN A O 1
ATOM 786 N N . ASP A 1 100 ? -4.652 3.974 14.310 1.00 94.69 100 ASP A N 1
ATOM 787 C CA . ASP A 1 100 ? -4.866 5.365 1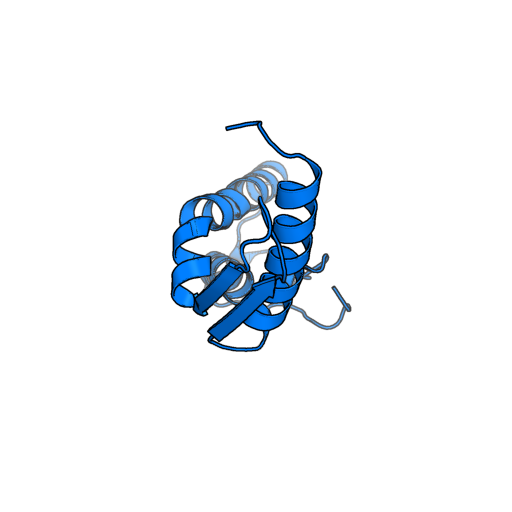4.724 1.00 94.69 100 ASP A CA 1
ATOM 788 C C . ASP A 1 100 ? -6.370 5.707 14.721 1.00 94.69 100 ASP A C 1
ATOM 790 O O . ASP A 1 100 ? -6.882 6.316 15.663 1.00 94.69 100 ASP A O 1
ATOM 794 N N . PHE A 1 101 ? -7.108 5.249 13.703 1.00 94.56 101 PHE A N 1
ATOM 795 C CA . PHE A 1 101 ? -8.552 5.454 13.588 1.00 94.56 101 PHE A CA 1
ATOM 796 C C . PHE A 1 101 ? -9.347 4.813 14.735 1.00 94.56 101 PHE A C 1
ATOM 798 O O . PHE A 1 101 ? -10.335 5.399 15.180 1.00 94.56 101 PHE A O 1
ATOM 805 N N . PHE A 1 102 ? -8.911 3.652 15.233 1.00 95.00 102 PHE A N 1
ATOM 806 C CA . PHE A 1 102 ? -9.487 2.957 16.390 1.00 95.00 102 PHE A CA 1
ATOM 807 C C . PHE A 1 102 ? -8.735 3.254 17.703 1.00 95.00 102 PHE A C 1
ATOM 809 O O . PHE A 1 102 ? -8.667 2.407 18.592 1.00 95.00 102 PHE A O 1
ATOM 816 N N . HIS A 1 103 ? -8.172 4.459 17.839 1.00 92.38 103 HIS A N 1
ATOM 817 C CA . HIS A 1 103 ? -7.547 4.963 19.072 1.00 92.38 103 HIS A CA 1
ATOM 818 C C . HIS A 1 103 ? -6.419 4.070 19.619 1.00 92.38 103 HIS A C 1
ATOM 820 O O . HIS A 1 103 ? -6.284 3.876 20.826 1.00 92.38 103 HIS A O 1
ATOM 826 N N . GLY A 1 104 ? -5.600 3.510 18.729 1.00 91.88 104 GLY A N 1
ATOM 827 C CA . GLY A 1 104 ? -4.449 2.685 19.093 1.00 91.88 104 GLY A CA 1
ATOM 828 C C . GLY A 1 104 ? -4.765 1.204 19.298 1.00 91.88 104 GLY A C 1
ATOM 829 O O . GLY A 1 104 ? -3.844 0.443 19.598 1.00 91.88 104 GLY A O 1
ATOM 830 N N . LYS A 1 105 ? -6.021 0.778 19.109 1.00 92.81 105 LYS A N 1
ATOM 831 C CA . LYS A 1 105 ? -6.442 -0.615 19.282 1.00 92.81 105 LYS A CA 1
ATOM 832 C C . LYS A 1 105 ? -5.595 -1.585 18.453 1.00 92.81 105 LYS A C 1
ATOM 834 O O . LYS A 1 105 ? -5.346 -1.354 17.271 1.00 92.81 105 LYS A O 1
ATOM 839 N N . GLU A 1 106 ? -5.175 -2.684 19.077 1.00 91.75 106 GLU A N 1
ATOM 840 C CA . GLU A 1 106 ? -4.387 -3.709 18.398 1.00 91.75 106 GLU A CA 1
ATOM 841 C C . GLU A 1 106 ? -5.174 -4.367 17.259 1.00 91.75 106 GLU A C 1
ATOM 843 O O . GLU A 1 106 ? -6.362 -4.675 17.377 1.00 91.75 106 GLU A O 1
ATOM 848 N N . LEU A 1 107 ? -4.487 -4.572 16.134 1.00 91.62 107 LEU A N 1
ATOM 849 C CA . LEU A 1 107 ? -5.051 -5.217 14.955 1.00 91.62 107 LEU A CA 1
ATOM 850 C C . LEU A 1 107 ? -4.808 -6.721 15.029 1.00 91.62 107 LEU A C 1
ATOM 852 O O . LEU A 1 107 ? -3.677 -7.176 15.223 1.00 91.62 107 LEU A O 1
ATOM 856 N N . ASN A 1 108 ? -5.859 -7.495 14.800 1.00 89.19 108 ASN A N 1
ATOM 857 C CA . ASN A 1 108 ? -5.808 -8.941 14.836 1.00 89.19 108 ASN A CA 1
ATOM 858 C C . ASN A 1 108 ? -5.169 -9.483 13.544 1.00 89.19 108 ASN A C 1
ATOM 860 O O . ASN A 1 108 ? -5.702 -9.327 12.443 1.00 89.19 108 ASN A O 1
ATOM 864 N N . ASN A 1 109 ? -4.008 -10.128 13.696 1.00 79.56 109 ASN A N 1
ATOM 865 C CA . ASN A 1 109 ? -3.248 -10.758 12.609 1.00 79.56 109 ASN A CA 1
ATOM 866 C C . ASN A 1 109 ? -3.291 -12.300 12.679 1.00 79.56 109 ASN A C 1
ATOM 868 O O . ASN A 1 109 ? -2.431 -12.958 12.098 1.00 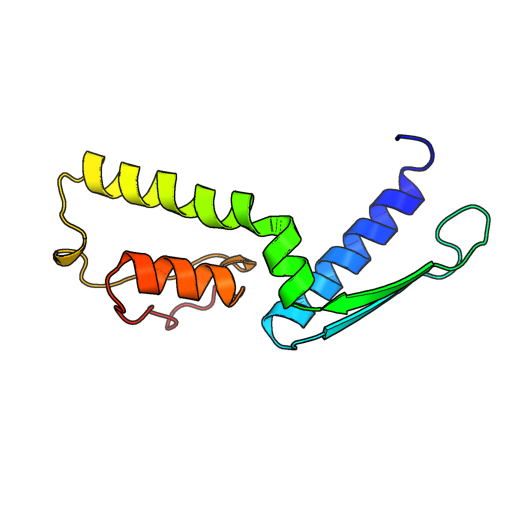79.56 109 ASN A O 1
ATOM 872 N N . SER A 1 110 ? -4.240 -12.885 13.422 1.00 79.25 110 SER A N 1
ATOM 873 C CA . SER A 1 110 ? -4.365 -14.348 13.561 1.00 79.25 110 SER A CA 1
ATOM 874 C C . SER A 1 110 ? -4.768 -15.037 12.254 1.00 79.25 110 SER A C 1
ATOM 876 O O . SER A 1 110 ? -4.418 -16.193 12.023 1.00 79.25 110 SER A O 1
ATOM 878 N N . VAL A 1 111 ? -5.467 -14.316 11.377 1.00 80.19 111 VAL A N 1
ATOM 879 C CA . VAL A 1 111 ? -5.826 -14.776 10.037 1.00 80.19 111 VAL A CA 1
ATOM 880 C C . VAL A 1 111 ? -4.721 -14.379 9.070 1.00 80.19 111 VAL A C 1
ATOM 882 O O . VAL A 1 111 ? -4.266 -13.237 9.084 1.00 80.19 111 VAL A O 1
ATOM 885 N N . ASN A 1 112 ? -4.298 -15.313 8.216 1.00 74.56 112 ASN A N 1
ATOM 886 C CA . ASN A 1 112 ? -3.347 -15.017 7.151 1.00 74.56 112 ASN A CA 1
ATOM 887 C C . ASN A 1 112 ? -4.032 -14.146 6.074 1.00 74.56 112 ASN A C 1
ATOM 889 O O . ASN A 1 112 ? -4.944 -14.654 5.418 1.00 74.56 112 ASN A O 1
ATOM 893 N N . PRO A 1 113 ? -3.626 -12.873 5.883 1.00 69.62 113 PRO A N 1
ATOM 894 C CA . PRO A 1 113 ? -4.330 -11.951 4.988 1.00 69.62 113 PRO A CA 1
ATOM 895 C C . PRO A 1 113 ? -4.040 -12.160 3.501 1.00 69.62 113 PRO A C 1
ATOM 897 O O . PRO A 1 113 ? -2.874 -12.476 3.152 1.00 69.62 113 PRO A O 1
#

pLDDT: mean 92.89, std 7.53, range [45.47, 98.19]

Secondary structure (DSSP, 8-state):
--S-HHHHHHHHHHHHHHHHHHHHSSEEEEEEEEEETTEEEEEEEEHHHHHHHTHHHHHHTHHHHHHHHHHHT--GGG----B--SGGGGSHHHHHHHHHHTTTPPPB--S--

Radius of gyration: 18.03 Å; chains: 1; bounding box: 42×25×49 Å

Foldseek 3Di:
DDDDPQLVVLVVVQVVVQQLVLLPDQKDWRWAQCSDPRDIDIDIDGNVNVCVVCVVVLVVVCVVVVVVCVVVVHDLQPDPAAEDDDPVCSRVSSLVVVCVVSVNDDHDPVDPD

Organism: NCBI:txid392030